Protein AF-A0A2G9F9I2-F1 (afdb_monomer_lite)

Structure (mmCIF, N/CA/C/O backbone):
data_AF-A0A2G9F9I2-F1
#
_entry.id   AF-A0A2G9F9I2-F1
#
loop_
_atom_site.group_PDB
_atom_site.id
_atom_site.type_symbol
_atom_site.label_atom_id
_atom_site.label_alt_id
_atom_site.label_comp_id
_atom_site.label_asym_id
_atom_site.label_entity_id
_atom_site.label_seq_id
_atom_site.pdbx_PDB_ins_code
_atom_site.Cartn_x
_atom_site.Cartn_y
_atom_site.Cartn_z
_atom_site.occupancy
_atom_site.B_iso_or_equiv
_atom_site.auth_seq_id
_atom_site.auth_comp_id
_atom_site.auth_asym_id
_atom_site.auth_atom_id
_atom_site.pdbx_PDB_model_num
ATOM 1 N N . MET A 1 1 ? 2.071 4.314 -22.887 1.00 58.22 1 MET A N 1
ATOM 2 C CA . MET A 1 1 ? 1.223 4.263 -21.682 1.00 58.22 1 MET A CA 1
ATOM 3 C C . MET A 1 1 ? 1.665 5.381 -20.754 1.00 58.22 1 MET A C 1
ATOM 5 O O . MET A 1 1 ? 2.852 5.454 -20.452 1.00 58.22 1 MET A O 1
ATOM 9 N N . ASN A 1 2 ? 0.770 6.301 -20.394 1.00 75.88 2 ASN A N 1
ATOM 10 C CA . ASN A 1 2 ? 1.079 7.334 -19.399 1.00 75.88 2 ASN A CA 1
ATOM 11 C C . ASN A 1 2 ? 1.066 6.718 -17.983 1.00 75.88 2 ASN A C 1
ATOM 13 O O . ASN A 1 2 ? 0.397 5.707 -17.769 1.00 75.88 2 ASN A O 1
ATOM 17 N N . LYS A 1 3 ? 1.769 7.318 -17.012 1.00 69.00 3 LYS A N 1
ATOM 18 C CA . LYS A 1 3 ? 1.812 6.837 -15.614 1.00 69.00 3 LYS A CA 1
ATOM 19 C C . LYS A 1 3 ? 0.413 6.668 -15.012 1.00 69.00 3 LYS A C 1
ATOM 21 O O . LYS A 1 3 ? 0.194 5.746 -14.239 1.00 69.00 3 LYS A O 1
ATOM 26 N N . GLU A 1 4 ? -0.526 7.535 -15.380 1.00 79.06 4 GLU A N 1
ATOM 27 C CA . GLU A 1 4 ? -1.921 7.449 -14.935 1.00 79.06 4 GLU A CA 1
ATOM 28 C C . GLU A 1 4 ? -2.641 6.221 -15.498 1.00 79.06 4 GLU A C 1
ATOM 30 O O . GLU A 1 4 ? -3.282 5.504 -14.742 1.00 79.06 4 GLU A O 1
ATOM 35 N N . GLN A 1 5 ? -2.470 5.918 -16.790 1.00 79.31 5 GLN A N 1
ATOM 36 C CA . GLN A 1 5 ? -3.062 4.721 -17.403 1.00 79.31 5 GLN A CA 1
ATOM 37 C C . GLN A 1 5 ? -2.520 3.443 -16.764 1.00 79.31 5 GLN A C 1
ATOM 39 O O . GLN A 1 5 ? -3.286 2.544 -16.456 1.00 79.31 5 GLN A O 1
ATOM 44 N N . PHE A 1 6 ? -1.213 3.397 -16.494 1.00 75.19 6 PHE A N 1
ATOM 45 C CA . PHE A 1 6 ? -0.602 2.271 -15.792 1.00 75.19 6 PHE A CA 1
ATOM 46 C C . PHE A 1 6 ? -1.176 2.092 -14.380 1.00 75.19 6 PHE A C 1
ATOM 48 O O . PHE A 1 6 ? -1.517 0.981 -13.988 1.00 75.19 6 PHE A O 1
ATOM 55 N N . LYS A 1 7 ? -1.321 3.184 -13.618 1.00 75.75 7 LYS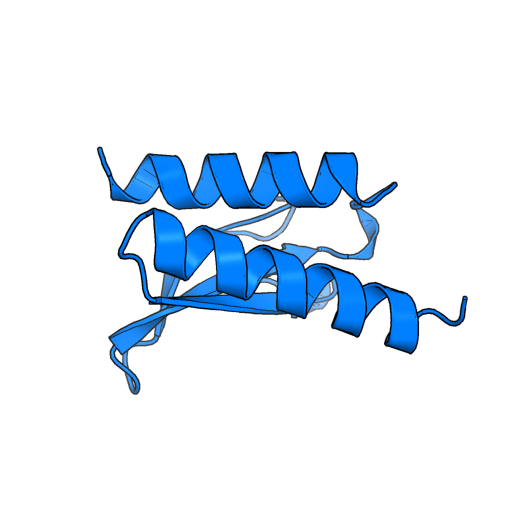 A N 1
ATOM 56 C CA . LYS A 1 7 ? -1.906 3.140 -12.269 1.00 75.75 7 LYS A CA 1
ATOM 57 C C . LYS A 1 7 ? -3.352 2.643 -12.284 1.00 75.75 7 LYS A C 1
ATOM 59 O O . LYS A 1 7 ? -3.714 1.862 -11.408 1.00 75.75 7 LYS A O 1
ATOM 64 N N . GLU A 1 8 ? -4.147 3.077 -13.259 1.00 80.81 8 GLU A N 1
ATOM 65 C CA . GLU A 1 8 ? -5.542 2.654 -13.411 1.00 80.81 8 GLU A CA 1
ATOM 66 C C . GLU A 1 8 ? -5.653 1.188 -13.852 1.00 80.81 8 GLU A C 1
ATOM 68 O O . GLU A 1 8 ? -6.399 0.432 -13.238 1.00 80.81 8 GLU A O 1
ATOM 73 N N . GLU A 1 9 ? -4.863 0.747 -14.836 1.00 81.69 9 GLU A N 1
ATOM 74 C CA . GLU A 1 9 ? -4.828 -0.660 -15.262 1.00 81.69 9 GLU A CA 1
ATOM 75 C C . GLU A 1 9 ? -4.426 -1.584 -14.111 1.00 81.69 9 GLU A C 1
ATOM 77 O O . GLU A 1 9 ? -5.079 -2.599 -13.866 1.00 81.69 9 GLU A O 1
ATOM 82 N N . VAL A 1 10 ? -3.391 -1.216 -13.353 1.00 79.38 10 VAL A N 1
ATOM 83 C CA . VAL A 1 10 ? -2.974 -2.010 -12.198 1.00 79.38 10 VAL A CA 1
ATOM 84 C C . VAL A 1 10 ? -4.061 -2.003 -11.119 1.00 79.38 10 VAL A C 1
ATOM 86 O O . VAL A 1 10 ? -4.397 -3.064 -10.596 1.00 79.38 10 VAL A O 1
ATOM 89 N N . ARG A 1 11 ? -4.680 -0.852 -10.831 1.00 80.44 11 ARG A N 1
ATOM 90 C CA . ARG A 1 11 ? -5.787 -0.747 -9.868 1.00 80.44 11 ARG A CA 1
ATOM 91 C C . ARG A 1 11 ? -6.961 -1.662 -10.232 1.00 80.44 11 ARG A C 1
ATOM 93 O O . ARG A 1 11 ? -7.513 -2.297 -9.338 1.00 80.44 11 ARG A O 1
ATOM 100 N N . GLU A 1 12 ? -7.343 -1.743 -11.502 1.00 83.62 12 GLU A N 1
ATOM 101 C CA . GLU A 1 12 ? -8.451 -2.603 -11.938 1.00 83.62 12 GLU A CA 1
ATOM 102 C C . GLU A 1 12 ? -8.135 -4.089 -11.757 1.00 83.62 12 GLU A C 1
ATOM 104 O O . GLU A 1 12 ? -8.964 -4.836 -11.233 1.00 83.62 12 GLU A O 1
ATOM 109 N N . VAL A 1 13 ? -6.921 -4.520 -12.108 1.00 82.25 13 VAL A N 1
ATOM 110 C CA . VAL A 1 13 ? -6.522 -5.919 -11.913 1.00 82.25 13 VAL A CA 1
ATOM 111 C C . VAL A 1 13 ? -6.454 -6.246 -10.409 1.00 82.25 13 VAL A C 1
ATOM 113 O O . VAL A 1 13 ? -6.941 -7.296 -9.993 1.00 82.25 13 VAL A O 1
ATOM 116 N N . ILE A 1 14 ? -5.960 -5.327 -9.570 1.00 82.81 14 ILE A N 1
ATOM 117 C CA . ILE A 1 14 ? -5.913 -5.480 -8.101 1.00 82.81 14 ILE A CA 1
ATOM 118 C C . ILE A 1 14 ? -7.308 -5.610 -7.483 1.00 82.81 14 ILE A C 1
ATOM 120 O O . ILE A 1 14 ? -7.525 -6.485 -6.646 1.00 82.81 14 ILE A O 1
ATOM 124 N N . LYS A 1 15 ? -8.269 -4.782 -7.908 1.00 82.31 15 LYS A N 1
ATOM 125 C CA . LYS A 1 15 ? -9.668 -4.910 -7.467 1.00 82.31 15 LYS A CA 1
ATOM 126 C C . LYS A 1 15 ? -10.251 -6.275 -7.835 1.00 82.31 15 LYS A C 1
ATOM 128 O O . LYS A 1 15 ? -10.984 -6.856 -7.038 1.00 82.31 15 LYS A O 1
ATOM 133 N N . GLY A 1 16 ? -9.931 -6.779 -9.030 1.00 85.12 16 GLY A N 1
ATOM 134 C CA . GLY A 1 16 ? -10.298 -8.130 -9.456 1.00 85.12 16 GLY A CA 1
ATOM 135 C C . GLY A 1 16 ? -9.750 -9.193 -8.504 1.00 85.12 16 GLY A C 1
ATOM 136 O O . GLY A 1 16 ? -10.516 -10.006 -7.998 1.00 85.12 16 GLY A O 1
ATOM 137 N N . TYR A 1 17 ? -8.457 -9.112 -8.178 1.00 84.12 17 TYR A N 1
ATOM 138 C CA . TYR A 1 17 ? -7.812 -10.026 -7.234 1.00 84.12 17 TYR A CA 1
ATOM 139 C C . TYR A 1 17 ? -8.469 -10.008 -5.850 1.00 84.12 17 TYR A C 1
ATOM 141 O O . TYR A 1 17 ? -8.836 -11.068 -5.352 1.00 84.12 17 TYR A O 1
ATOM 149 N N . GLY A 1 18 ? -8.683 -8.826 -5.257 1.00 85.00 18 GLY A N 1
ATOM 150 C CA . GLY A 1 18 ? -9.348 -8.705 -3.954 1.00 85.00 18 GLY A CA 1
ATOM 151 C C . GLY A 1 18 ? -10.729 -9.360 -3.938 1.00 85.00 18 GLY A C 1
ATOM 152 O O . GLY A 1 18 ? -11.050 -10.134 -3.035 1.00 85.00 18 GLY A O 1
ATOM 153 N N . LYS A 1 19 ? -11.515 -9.150 -4.999 1.00 86.00 19 LYS A N 1
ATOM 154 C CA . LYS A 1 19 ? -12.812 -9.813 -5.169 1.00 86.00 19 LYS A CA 1
ATOM 155 C C . LYS A 1 19 ? -12.684 -11.338 -5.244 1.00 86.00 19 LYS A C 1
ATOM 157 O O . LYS A 1 19 ? -13.485 -12.025 -4.612 1.00 86.00 19 LYS A O 1
ATOM 162 N N . ASP A 1 20 ? -11.712 -11.857 -5.990 1.00 87.75 20 ASP A N 1
ATOM 163 C CA . ASP A 1 20 ? -11.517 -13.302 -6.172 1.00 87.75 20 ASP A CA 1
ATOM 164 C C . ASP A 1 20 ? -11.145 -14.014 -4.861 1.00 87.75 20 ASP A C 1
ATOM 166 O O . ASP A 1 20 ? -11.534 -15.164 -4.657 1.00 87.75 20 ASP A O 1
ATOM 170 N N . ILE A 1 21 ? -10.457 -13.323 -3.947 1.00 85.06 21 ILE A N 1
ATOM 171 C CA . ILE A 1 21 ? -10.079 -13.854 -2.626 1.00 85.06 21 ILE A CA 1
ATOM 172 C C . ILE A 1 21 ? -11.039 -13.452 -1.494 1.00 85.06 21 ILE A C 1
ATOM 174 O O . ILE A 1 21 ? -10.819 -13.825 -0.344 1.00 85.06 21 ILE A O 1
ATOM 178 N N . GLY A 1 22 ? -12.091 -12.684 -1.792 1.00 86.56 22 GLY A N 1
ATOM 179 C CA . GLY A 1 22 ? -13.072 -12.229 -0.804 1.00 86.56 22 GLY A CA 1
ATOM 180 C C . GLY A 1 22 ? -12.577 -11.140 0.160 1.00 86.56 22 GLY A C 1
ATOM 181 O O . GLY A 1 22 ? -13.128 -11.020 1.252 1.00 86.56 22 GLY A O 1
ATOM 182 N N . VAL A 1 23 ? -11.569 -10.349 -0.223 1.00 85.00 23 VAL A N 1
ATOM 183 C CA . VAL A 1 23 ? -11.010 -9.248 0.583 1.00 85.00 23 VAL A CA 1
ATOM 184 C C . VAL A 1 23 ? -11.276 -7.904 -0.106 1.00 85.00 23 VAL A C 1
ATOM 186 O O . VAL A 1 23 ? -10.872 -7.698 -1.249 1.00 85.00 23 VAL A O 1
ATOM 189 N N . ASP A 1 24 ? -11.927 -6.966 0.593 1.00 86.00 24 ASP A N 1
ATOM 190 C CA . ASP A 1 24 ? -12.077 -5.574 0.133 1.00 86.00 24 ASP A CA 1
ATOM 191 C C . ASP A 1 24 ? -10.907 -4.728 0.650 1.00 86.00 24 ASP A C 1
ATOM 193 O O . ASP A 1 24 ? -10.793 -4.467 1.851 1.00 86.00 24 ASP A O 1
ATOM 197 N N . PHE A 1 25 ? -10.029 -4.309 -0.259 1.00 88.19 25 PHE A N 1
ATOM 198 C CA . PHE A 1 25 ? -8.890 -3.458 0.059 1.00 88.19 25 PHE A CA 1
ATOM 199 C C . PHE A 1 25 ? -8.644 -2.405 -1.021 1.00 88.19 25 PHE A C 1
ATOM 201 O O . PHE A 1 25 ? -8.989 -2.574 -2.192 1.00 88.19 25 PHE A O 1
ATOM 208 N N . GLU A 1 26 ? -8.002 -1.310 -0.628 1.00 88.88 26 GLU A N 1
ATOM 209 C CA . GLU A 1 26 ? -7.627 -0.218 -1.517 1.00 88.88 26 GLU A CA 1
ATOM 210 C C . GLU A 1 26 ? -6.112 -0.013 -1.520 1.00 88.88 26 GLU A C 1
ATOM 212 O O . GLU A 1 26 ? -5.474 0.119 -0.477 1.00 88.88 26 GLU A O 1
ATOM 217 N N . VAL A 1 27 ? -5.528 0.049 -2.717 1.00 88.75 27 VAL A N 1
ATOM 218 C CA . VAL A 1 27 ? -4.108 0.368 -2.888 1.00 88.75 27 VAL A CA 1
ATOM 219 C C . VAL A 1 27 ? -3.921 1.873 -2.982 1.00 88.75 27 VAL A C 1
ATOM 221 O O . VAL A 1 27 ? -4.518 2.539 -3.836 1.00 88.75 27 VAL A O 1
ATOM 224 N N . VAL A 1 28 ? -3.041 2.394 -2.130 1.00 89.12 28 VAL A N 1
ATOM 225 C CA . VAL A 1 28 ? -2.706 3.815 -2.054 1.00 89.12 28 VAL A CA 1
ATOM 226 C C . VAL A 1 28 ? -1.242 3.992 -2.440 1.00 89.12 28 VAL A C 1
ATOM 228 O O . VAL A 1 28 ? -0.339 3.547 -1.738 1.00 89.12 28 VAL A O 1
ATOM 231 N N . TYR A 1 29 ? -1.001 4.655 -3.569 1.00 87.69 29 TYR A N 1
ATOM 232 C CA . TYR A 1 29 ? 0.353 4.953 -4.034 1.00 87.69 29 TYR A CA 1
ATOM 233 C C . TYR A 1 29 ? 0.892 6.192 -3.321 1.00 87.69 29 TYR A C 1
ATOM 235 O O . TYR A 1 29 ? 0.350 7.284 -3.503 1.00 87.69 29 TYR A O 1
ATOM 243 N N . LEU A 1 30 ? 1.958 6.015 -2.551 1.00 89.12 30 LEU A N 1
ATOM 244 C CA . LEU A 1 30 ? 2.585 7.037 -1.723 1.00 89.12 30 LEU A CA 1
ATOM 245 C C . LEU A 1 30 ? 4.051 7.236 -2.121 1.00 89.12 30 LEU A C 1
ATOM 247 O O . LEU A 1 30 ? 4.675 6.359 -2.718 1.00 89.12 30 LEU A O 1
ATOM 251 N N . ASP A 1 31 ? 4.593 8.397 -1.769 1.00 88.75 31 ASP A N 1
ATOM 252 C CA . ASP A 1 31 ? 6.036 8.628 -1.704 1.00 88.75 31 ASP A CA 1
ATOM 253 C C . ASP A 1 31 ? 6.546 8.294 -0.290 1.00 88.75 31 ASP A C 1
ATOM 255 O O . ASP A 1 31 ? 5.778 8.359 0.677 1.00 88.75 31 ASP A O 1
ATOM 259 N N . GLU A 1 32 ? 7.841 7.990 -0.140 1.00 87.00 32 GLU A N 1
ATOM 260 C CA . GLU A 1 32 ? 8.459 7.605 1.145 1.00 87.00 32 GLU A CA 1
ATOM 261 C C . GLU A 1 32 ? 8.161 8.597 2.288 1.00 87.00 32 GLU A C 1
ATOM 263 O O . GLU A 1 32 ? 7.918 8.204 3.433 1.00 87.00 32 GLU A O 1
ATOM 268 N N . ASP A 1 33 ? 8.097 9.893 1.982 1.00 88.62 33 ASP A N 1
ATOM 269 C CA . ASP A 1 33 ? 7.786 10.932 2.966 1.00 88.62 33 ASP A CA 1
ATOM 270 C C . ASP A 1 33 ? 6.367 10.822 3.533 1.00 88.62 33 ASP A C 1
ATOM 272 O O . ASP A 1 33 ? 6.151 11.140 4.710 1.00 88.62 33 ASP A O 1
ATOM 276 N N . THR A 1 34 ? 5.435 10.339 2.709 1.00 90.19 34 THR A N 1
ATOM 277 C CA . THR A 1 34 ? 4.004 10.187 3.010 1.00 90.19 34 THR A CA 1
ATOM 278 C C . THR A 1 34 ? 3.629 8.801 3.529 1.00 90.19 34 THR A C 1
ATOM 280 O O . THR A 1 34 ? 2.502 8.617 3.987 1.00 90.19 34 THR A O 1
ATOM 283 N N . MET A 1 35 ? 4.562 7.843 3.507 1.00 91.62 35 MET A N 1
ATOM 284 C CA . MET A 1 35 ? 4.352 6.517 4.085 1.00 91.62 35 MET A CA 1
ATOM 285 C C . MET A 1 35 ? 4.026 6.601 5.587 1.00 91.62 35 MET A C 1
ATOM 287 O O . MET A 1 35 ? 4.552 7.480 6.289 1.00 91.62 35 MET A O 1
ATOM 291 N N . PRO A 1 36 ? 3.197 5.676 6.113 1.00 89.94 36 PRO A N 1
ATOM 292 C CA . PRO A 1 36 ? 2.965 5.556 7.548 1.00 89.94 36 PRO A CA 1
ATOM 293 C C . PRO A 1 36 ? 4.288 5.481 8.311 1.00 89.94 36 PRO A C 1
ATOM 295 O O . PRO A 1 36 ? 5.232 4.842 7.853 1.00 89.94 36 PRO A O 1
ATOM 298 N N . LYS A 1 37 ? 4.364 6.120 9.486 1.00 89.62 37 LYS A N 1
ATOM 299 C CA . LYS A 1 37 ? 5.615 6.220 10.265 1.00 89.62 37 LYS A CA 1
ATOM 300 C C . LYS A 1 37 ? 6.265 4.859 10.515 1.00 89.62 37 LYS A C 1
ATOM 302 O O . LYS A 1 37 ? 7.475 4.743 10.367 1.00 89.62 37 LYS A O 1
ATOM 307 N N . ASP A 1 38 ? 5.449 3.858 10.825 1.00 88.56 38 ASP A N 1
ATOM 308 C CA . ASP A 1 38 ? 5.900 2.502 11.150 1.00 88.56 38 ASP A CA 1
ATOM 309 C C . ASP A 1 38 ? 6.222 1.658 9.900 1.00 88.56 38 ASP A C 1
ATOM 311 O O . ASP A 1 38 ? 6.772 0.570 10.019 1.00 88.56 38 ASP A O 1
ATOM 315 N N . ALA A 1 39 ? 5.915 2.173 8.703 1.00 89.19 39 ALA A N 1
ATOM 316 C CA . ALA A 1 39 ? 6.177 1.544 7.407 1.00 89.19 39 ALA A CA 1
ATOM 317 C C . ALA A 1 39 ? 7.180 2.338 6.547 1.00 89.19 39 ALA A C 1
ATOM 319 O O . ALA A 1 39 ? 7.410 2.009 5.381 1.00 89.19 39 ALA A O 1
ATOM 320 N N . LYS A 1 40 ? 7.782 3.408 7.087 1.00 91.12 40 LYS A N 1
ATOM 321 C CA . LYS A 1 40 ? 8.815 4.160 6.367 1.00 91.12 40 LYS A CA 1
ATOM 322 C C . LYS A 1 40 ? 10.016 3.264 6.082 1.00 91.12 40 LYS A C 1
ATOM 324 O O . LYS A 1 40 ? 10.508 2.568 6.962 1.00 91.12 40 LYS A O 1
ATOM 329 N N . GLY A 1 41 ? 10.503 3.316 4.846 1.00 89.62 41 GLY A N 1
ATOM 330 C CA . GLY A 1 41 ? 11.576 2.446 4.366 1.00 89.62 41 GLY A CA 1
ATOM 331 C C . GLY A 1 41 ? 11.082 1.145 3.724 1.00 89.62 41 GLY A C 1
ATOM 332 O O . GLY A 1 41 ? 11.792 0.622 2.863 1.00 89.62 41 GLY A O 1
ATOM 333 N N . SER A 1 42 ? 9.864 0.686 4.026 1.00 91.38 42 SER A N 1
ATOM 334 C CA . SER A 1 42 ? 9.246 -0.477 3.375 1.00 91.38 42 SER A CA 1
ATOM 335 C C . SER A 1 42 ? 8.819 -0.178 1.933 1.00 91.38 42 SER A C 1
ATOM 337 O O . SER A 1 42 ? 8.692 0.981 1.531 1.00 91.38 42 SER A O 1
ATOM 339 N N . THR A 1 43 ? 8.607 -1.235 1.144 1.00 93.44 43 THR A N 1
ATOM 340 C CA . THR A 1 43 ? 8.008 -1.137 -0.200 1.00 93.44 43 THR A CA 1
ATOM 341 C C . THR A 1 43 ? 6.483 -1.077 -0.121 1.00 93.44 43 THR A C 1
ATOM 343 O O . THR A 1 43 ? 5.859 -0.318 -0.859 1.00 93.44 43 THR A O 1
ATOM 346 N N . GLY A 1 44 ? 5.897 -1.859 0.787 1.00 92.06 44 GLY A N 1
ATOM 347 C CA . GLY A 1 44 ? 4.469 -1.923 1.066 1.00 92.06 44 GLY A CA 1
ATOM 348 C C . GLY A 1 44 ? 4.194 -1.968 2.566 1.00 92.06 44 GLY A C 1
ATOM 349 O O . GLY A 1 44 ? 5.117 -2.011 3.383 1.00 92.06 44 GLY A O 1
ATOM 350 N N . SER A 1 45 ? 2.916 -1.870 2.910 1.00 92.44 45 SER A N 1
ATOM 351 C CA . SER A 1 45 ? 2.385 -2.204 4.232 1.00 92.44 45 SER A CA 1
ATOM 352 C C . SER A 1 45 ? 0.898 -2.526 4.106 1.00 92.44 45 SER A C 1
ATOM 354 O O . SER A 1 45 ? 0.272 -2.163 3.108 1.00 92.44 45 SER A O 1
ATOM 356 N N . ALA A 1 46 ? 0.315 -3.123 5.138 1.00 90.62 46 ALA A N 1
ATOM 357 C CA . ALA A 1 46 ? -1.124 -3.250 5.291 1.00 90.62 46 ALA A CA 1
ATOM 358 C C . ALA A 1 46 ? -1.606 -2.559 6.569 1.00 90.62 46 ALA A C 1
ATOM 360 O O . ALA A 1 46 ? -1.014 -2.698 7.640 1.00 90.62 46 ALA A O 1
ATOM 361 N N . LEU A 1 47 ? -2.712 -1.821 6.472 1.00 89.88 47 LEU A N 1
ATOM 362 C CA . LEU A 1 47 ? -3.367 -1.227 7.634 1.00 89.88 47 LEU A CA 1
ATOM 363 C C . LEU A 1 47 ? -4.879 -1.157 7.452 1.00 89.88 47 LEU A C 1
ATOM 365 O O . LEU A 1 47 ? -5.380 -1.024 6.340 1.00 89.88 47 LEU A O 1
ATOM 369 N N . ILE A 1 48 ? -5.614 -1.196 8.559 1.00 88.12 48 ILE A N 1
ATOM 370 C CA . ILE A 1 48 ? -7.059 -0.966 8.553 1.00 88.12 48 ILE A CA 1
ATOM 371 C C . ILE A 1 48 ? -7.320 0.522 8.765 1.00 88.12 48 ILE A C 1
ATOM 373 O O . ILE A 1 48 ? -6.897 1.109 9.768 1.00 88.12 48 ILE A O 1
ATOM 37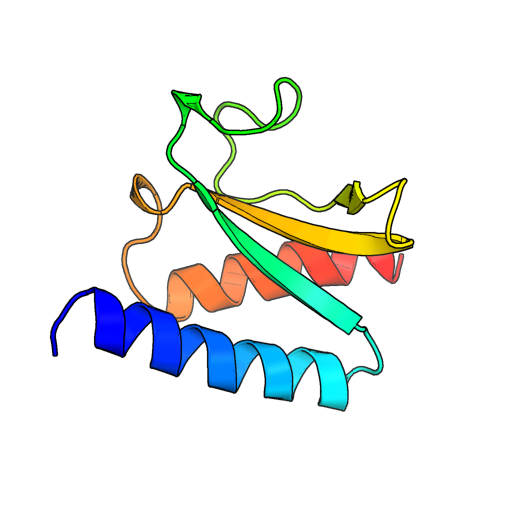7 N N . ASN A 1 49 ? -8.036 1.139 7.829 1.00 87.00 49 ASN A N 1
ATOM 378 C CA . ASN A 1 49 ? -8.568 2.476 8.018 1.00 87.00 49 ASN A CA 1
ATOM 379 C C . ASN A 1 49 ? -9.646 2.422 9.108 1.00 87.00 49 ASN A C 1
ATOM 381 O O . ASN A 1 49 ? -10.690 1.805 8.933 1.00 87.00 49 ASN A O 1
ATOM 385 N N . LYS A 1 50 ? -9.399 3.080 10.241 1.00 87.25 50 LYS A N 1
ATOM 386 C CA . LYS A 1 50 ? -10.301 3.042 11.402 1.00 87.25 50 LYS A CA 1
ATOM 387 C C . LYS A 1 50 ? -11.637 3.755 11.176 1.00 87.25 50 LYS A C 1
ATOM 389 O O . LYS A 1 50 ? -12.565 3.516 11.936 1.00 87.25 50 LYS A O 1
ATOM 394 N N . GLU A 1 51 ? -11.722 4.646 10.192 1.00 89.19 51 GLU A N 1
ATOM 395 C CA . GLU A 1 51 ? -12.946 5.392 9.883 1.00 89.19 51 GLU A CA 1
ATOM 396 C C . GLU A 1 51 ? -13.844 4.630 8.908 1.00 89.19 51 GLU A C 1
ATOM 398 O O . GLU A 1 51 ? -15.064 4.667 9.042 1.00 89.19 51 GLU A O 1
ATOM 403 N N . THR A 1 52 ? -13.250 3.954 7.922 1.00 88.00 52 THR A N 1
ATOM 404 C CA . THR A 1 52 ? -13.994 3.245 6.869 1.00 88.00 52 THR A CA 1
ATOM 405 C C . THR A 1 52 ? -14.033 1.733 7.059 1.00 88.00 52 THR A C 1
ATOM 407 O O . THR A 1 52 ? -14.707 1.055 6.290 1.00 88.00 52 THR A O 1
ATOM 410 N N . GLU A 1 53 ? -13.275 1.208 8.026 1.00 86.81 53 GLU A N 1
ATOM 411 C CA . GLU A 1 53 ? -13.025 -0.221 8.271 1.00 86.81 53 GLU A CA 1
ATOM 412 C C . GLU A 1 53 ? -12.416 -0.965 7.069 1.00 86.81 53 GLU A C 1
ATOM 414 O O . GLU A 1 53 ? -12.247 -2.182 7.098 1.00 86.81 53 GLU A O 1
ATOM 419 N N . LYS A 1 54 ? -12.028 -0.233 6.018 1.00 86.50 54 LYS A N 1
ATOM 420 C CA . LYS A 1 54 ? -11.402 -0.796 4.827 1.00 86.50 54 LYS A CA 1
ATOM 421 C C . LYS A 1 54 ? -9.929 -1.057 5.054 1.00 86.50 54 LYS A C 1
ATOM 423 O O . LYS A 1 54 ? -9.221 -0.254 5.666 1.00 86.50 54 LYS A O 1
ATOM 428 N N . MET A 1 55 ? -9.450 -2.138 4.463 1.00 87.88 55 MET A N 1
ATOM 429 C CA . MET A 1 55 ? -8.027 -2.386 4.353 1.00 87.88 55 MET A CA 1
ATOM 430 C C . MET A 1 55 ? -7.407 -1.421 3.338 1.00 87.88 55 MET A C 1
ATOM 432 O O . MET A 1 55 ? -7.900 -1.263 2.222 1.00 87.88 55 MET A O 1
ATOM 436 N N . LEU A 1 56 ? -6.306 -0.790 3.727 1.00 91.06 56 LEU A N 1
ATOM 437 C CA . LEU A 1 56 ? -5.459 0.010 2.859 1.00 91.06 56 LEU A CA 1
ATOM 438 C C . LEU A 1 56 ? -4.110 -0.682 2.706 1.00 91.06 56 LEU A C 1
ATOM 440 O O . LEU A 1 56 ? -3.541 -1.164 3.687 1.00 91.06 56 LEU A O 1
ATOM 444 N N . ILE A 1 57 ? -3.583 -0.658 1.486 1.00 91.88 57 ILE A N 1
ATOM 445 C CA . ILE A 1 57 ? -2.227 -1.101 1.163 1.00 91.88 57 ILE A CA 1
ATOM 446 C C . ILE A 1 57 ? -1.435 0.111 0.663 1.00 91.88 57 ILE A C 1
ATOM 448 O O . ILE A 1 57 ? -1.505 0.446 -0.528 1.00 91.88 57 ILE A O 1
ATOM 452 N N . PRO A 1 58 ? -0.729 0.828 1.554 1.00 92.50 58 PRO A N 1
ATOM 453 C CA . PRO A 1 58 ? 0.213 1.865 1.165 1.00 92.50 58 PRO A CA 1
ATOM 454 C C . PRO A 1 58 ? 1.414 1.259 0.443 1.00 92.50 58 PRO A C 1
ATOM 456 O O . PRO A 1 58 ? 2.033 0.327 0.956 1.00 92.50 58 PRO A O 1
ATOM 459 N N . ILE A 1 59 ? 1.764 1.807 -0.720 1.00 91.75 59 ILE A N 1
ATOM 460 C CA . ILE A 1 59 ? 2.894 1.344 -1.532 1.00 91.75 59 ILE A CA 1
ATOM 461 C C . ILE A 1 59 ? 3.774 2.526 -1.910 1.00 91.75 59 ILE A C 1
ATOM 463 O O . ILE A 1 59 ? 3.288 3.490 -2.506 1.00 91.75 59 ILE A O 1
ATOM 467 N N . ASP A 1 60 ? 5.072 2.413 -1.628 1.00 92.31 60 ASP A N 1
ATOM 468 C CA . ASP A 1 60 ? 6.075 3.364 -2.098 1.00 92.31 60 ASP A CA 1
ATOM 469 C C . ASP A 1 60 ? 6.318 3.152 -3.596 1.00 92.31 60 ASP A C 1
ATOM 471 O O . ASP A 1 60 ? 7.059 2.260 -4.026 1.00 92.31 60 ASP A O 1
ATOM 475 N N . VAL A 1 61 ? 5.676 3.986 -4.416 1.00 83.38 61 VAL A N 1
ATOM 476 C CA . VAL A 1 61 ? 5.699 3.848 -5.880 1.00 83.38 61 VAL A CA 1
ATOM 477 C C . VAL A 1 61 ? 7.107 3.998 -6.459 1.00 83.38 61 VAL A C 1
ATOM 479 O O . VAL A 1 61 ? 7.378 3.489 -7.546 1.00 83.38 61 VAL A O 1
ATOM 482 N N . ASN A 1 62 ? 8.022 4.653 -5.740 1.00 88.06 62 ASN A N 1
ATOM 483 C CA . ASN A 1 62 ? 9.395 4.854 -6.196 1.00 88.06 62 ASN A CA 1
ATOM 484 C C . ASN A 1 62 ? 10.239 3.578 -6.086 1.00 88.06 62 ASN A C 1
ATOM 486 O O . ASN A 1 62 ? 11.246 3.444 -6.784 1.00 88.06 62 ASN A O 1
ATOM 490 N N . LYS A 1 63 ? 9.821 2.624 -5.246 1.00 89.31 63 LYS A N 1
ATOM 491 C CA . LYS A 1 63 ? 10.471 1.314 -5.086 1.00 89.31 63 LYS A CA 1
ATOM 492 C C . LYS A 1 63 ? 9.918 0.258 -6.046 1.00 89.31 63 LYS A C 1
ATOM 494 O O . LYS A 1 63 ? 10.538 -0.792 -6.222 1.00 89.31 63 LYS A O 1
ATOM 499 N N . ILE A 1 64 ? 8.801 0.547 -6.715 1.00 86.38 64 ILE A N 1
ATOM 500 C CA . ILE A 1 64 ? 8.182 -0.332 -7.709 1.00 86.38 64 ILE A CA 1
ATOM 501 C C . ILE A 1 64 ? 8.856 -0.156 -9.071 1.00 86.38 64 ILE A C 1
ATOM 503 O O . ILE A 1 64 ? 8.853 0.923 -9.660 1.00 86.38 64 ILE A O 1
ATOM 507 N N . LYS A 1 65 ? 9.411 -1.250 -9.597 1.00 84.69 65 LYS A N 1
ATOM 508 C CA . LYS A 1 65 ? 10.133 -1.256 -10.880 1.00 84.69 65 LYS A CA 1
ATOM 509 C C . LYS A 1 65 ? 9.239 -1.589 -12.074 1.00 84.69 65 LYS A C 1
ATOM 511 O O . LYS A 1 65 ? 9.513 -1.144 -13.186 1.00 84.69 65 LYS A O 1
ATOM 516 N N . ASP A 1 66 ? 8.177 -2.354 -11.843 1.00 85.06 66 ASP A N 1
ATOM 517 C CA . ASP A 1 66 ? 7.267 -2.873 -12.861 1.00 85.06 66 ASP A CA 1
ATOM 518 C C . ASP A 1 66 ? 5.982 -3.423 -12.210 1.00 85.06 66 ASP A C 1
ATOM 520 O O . ASP A 1 66 ? 5.867 -3.496 -10.984 1.00 85.06 66 ASP A O 1
ATOM 524 N N . ALA A 1 67 ? 5.006 -3.815 -13.035 1.00 82.00 67 ALA A N 1
ATOM 525 C CA . ALA A 1 67 ? 3.735 -4.352 -12.553 1.00 82.00 67 ALA A CA 1
ATOM 526 C C . ALA A 1 67 ? 3.893 -5.657 -11.758 1.00 82.00 67 ALA A C 1
ATOM 528 O O . ALA A 1 67 ? 3.178 -5.846 -10.783 1.00 82.00 67 ALA A O 1
ATOM 529 N N . VAL A 1 68 ? 4.815 -6.548 -12.136 1.00 85.56 68 VAL A N 1
ATOM 530 C CA . VAL A 1 68 ? 5.015 -7.835 -11.446 1.00 85.56 68 VAL A CA 1
ATOM 531 C C . VAL A 1 68 ? 5.545 -7.600 -10.033 1.00 85.56 68 VAL A C 1
ATOM 533 O O . VAL A 1 68 ? 5.074 -8.228 -9.088 1.00 85.56 68 VAL A O 1
ATOM 536 N N . SER A 1 69 ? 6.459 -6.642 -9.871 1.00 88.81 69 SER A N 1
ATOM 537 C CA . SER A 1 69 ? 6.936 -6.211 -8.552 1.00 88.81 69 SER A CA 1
ATOM 538 C C . SER A 1 69 ? 5.794 -5.677 -7.675 1.00 88.81 69 SER A C 1
ATOM 540 O O . SER A 1 69 ? 5.698 -6.027 -6.502 1.00 88.81 69 SER A O 1
ATOM 542 N N . LEU A 1 70 ? 4.897 -4.867 -8.247 1.00 88.06 70 LEU A N 1
ATOM 543 C CA . LEU A 1 70 ? 3.713 -4.346 -7.555 1.00 88.06 70 LEU A CA 1
ATOM 544 C C . LEU A 1 70 ? 2.762 -5.468 -7.113 1.00 88.06 70 LEU A C 1
ATOM 546 O O . LEU A 1 70 ? 2.285 -5.469 -5.980 1.00 88.06 70 LEU A O 1
ATOM 550 N N . TRP A 1 71 ? 2.545 -6.451 -7.985 1.00 87.50 71 TRP A N 1
ATOM 551 C CA . TRP A 1 71 ? 1.764 -7.647 -7.679 1.00 87.50 71 TRP A CA 1
ATOM 552 C C . TRP A 1 71 ? 2.333 -8.454 -6.520 1.00 87.50 71 TRP A C 1
ATOM 554 O O . TRP A 1 71 ? 1.576 -8.849 -5.637 1.00 87.50 71 TRP A O 1
ATOM 564 N N . GLY A 1 72 ? 3.650 -8.674 -6.510 1.00 90.00 72 GLY A N 1
ATOM 565 C CA . GLY A 1 72 ? 4.324 -9.403 -5.436 1.00 90.00 72 GLY A CA 1
ATOM 566 C C . GLY A 1 72 ? 4.094 -8.759 -4.071 1.00 90.00 72 GLY A C 1
ATOM 567 O O . GLY A 1 72 ? 3.677 -9.446 -3.145 1.00 90.00 72 GLY A O 1
ATOM 568 N N . VAL A 1 73 ? 4.266 -7.436 -3.984 1.00 91.44 73 VAL A N 1
ATOM 569 C CA . VAL A 1 73 ? 4.050 -6.677 -2.742 1.00 91.44 73 VAL A CA 1
ATOM 570 C C . VAL A 1 73 ? 2.602 -6.795 -2.270 1.00 91.44 73 VAL A C 1
ATOM 572 O O . VAL A 1 73 ? 2.356 -7.100 -1.115 1.00 91.44 73 VAL A O 1
ATOM 575 N N . ILE A 1 74 ? 1.621 -6.607 -3.154 1.00 89.50 74 ILE A N 1
ATOM 576 C CA . ILE A 1 74 ? 0.203 -6.684 -2.763 1.00 89.50 74 ILE A CA 1
ATOM 577 C C . ILE A 1 74 ? -0.169 -8.085 -2.279 1.00 89.50 74 ILE A C 1
ATOM 579 O O . ILE A 1 74 ? -0.883 -8.216 -1.289 1.00 89.50 74 ILE A O 1
ATOM 583 N N . ALA A 1 75 ? 0.303 -9.128 -2.962 1.00 88.75 75 ALA A N 1
ATOM 584 C CA . ALA A 1 75 ? 0.047 -10.503 -2.551 1.00 88.75 75 ALA A CA 1
ATOM 585 C C . ALA A 1 75 ? 0.658 -10.807 -1.173 1.00 88.75 75 ALA A C 1
ATOM 587 O O . ALA A 1 75 ? -0.005 -11.437 -0.351 1.00 88.75 75 ALA A O 1
ATOM 588 N N . GLU A 1 76 ? 1.876 -10.322 -0.912 1.00 91.00 76 GLU A N 1
ATOM 589 C CA . GLU A 1 76 ? 2.559 -10.436 0.382 1.00 91.00 76 GLU A CA 1
ATOM 590 C C . GLU A 1 76 ? 1.760 -9.749 1.500 1.00 91.00 76 GLU A C 1
ATOM 592 O O . GLU A 1 76 ? 1.359 -10.407 2.461 1.00 91.00 76 GLU A O 1
ATOM 597 N N . GLU A 1 77 ? 1.413 -8.471 1.330 1.00 90.19 77 GLU A N 1
ATOM 598 C CA . GLU A 1 77 ? 0.670 -7.693 2.335 1.00 90.19 77 GLU A CA 1
ATOM 599 C C . GLU A 1 77 ? -0.724 -8.270 2.627 1.00 90.19 77 GLU A C 1
ATOM 601 O O . GLU A 1 77 ? -1.190 -8.265 3.766 1.00 90.19 77 GLU A O 1
ATOM 606 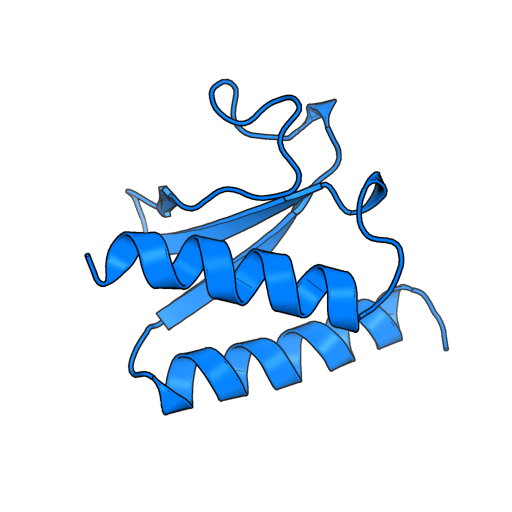N N . VAL A 1 78 ? -1.401 -8.798 1.605 1.00 86.81 78 VAL A N 1
ATOM 607 C CA . VAL A 1 78 ? -2.696 -9.472 1.769 1.00 86.81 78 VAL A CA 1
ATOM 608 C C . VAL A 1 78 ? -2.546 -10.818 2.482 1.00 86.81 78 VAL A C 1
ATOM 610 O O . VAL A 1 78 ? -3.415 -11.179 3.2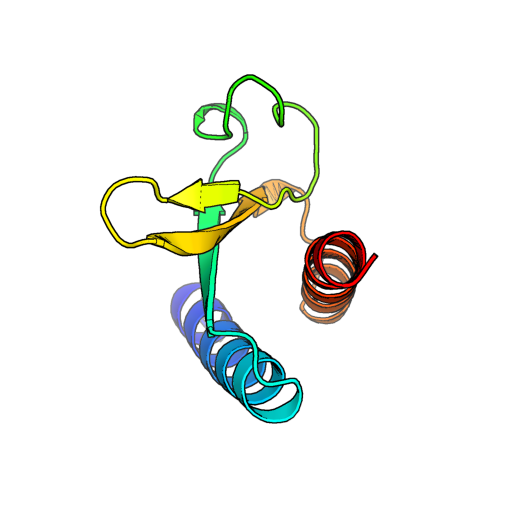77 1.00 86.81 78 VAL A O 1
ATOM 613 N N . SER A 1 79 ? -1.462 -11.561 2.233 1.00 85.44 79 SER A N 1
ATOM 614 C CA . SER A 1 79 ? -1.234 -12.865 2.869 1.00 85.44 79 SER A CA 1
ATOM 615 C C . SER A 1 79 ? -1.048 -12.759 4.383 1.00 85.44 79 SER A C 1
ATOM 617 O O . SER A 1 79 ? -1.596 -13.581 5.111 1.00 85.44 79 SER A O 1
ATOM 619 N N . HIS A 1 80 ? -0.407 -11.689 4.861 1.00 83.56 80 HIS A N 1
ATOM 620 C CA . HIS A 1 80 ? -0.215 -11.429 6.291 1.00 83.56 80 HIS A CA 1
ATOM 621 C C . HIS A 1 80 ? -1.507 -11.163 7.074 1.00 83.56 80 HIS A C 1
ATOM 623 O O . HIS A 1 80 ? -1.488 -11.156 8.301 1.00 83.56 80 HIS A O 1
ATOM 629 N N . ILE A 1 81 ? -2.630 -10.932 6.393 1.00 74.69 81 ILE A N 1
ATOM 630 C CA . ILE A 1 81 ? -3.939 -10.727 7.034 1.00 74.69 81 ILE A CA 1
ATOM 631 C C . ILE A 1 81 ? -4.742 -12.021 7.120 1.00 74.69 81 ILE A C 1
ATOM 633 O O . ILE A 1 81 ? -5.657 -12.124 7.935 1.00 74.69 81 ILE A O 1
ATOM 637 N N . GLN A 1 82 ? -4.441 -12.990 6.256 1.00 67.25 82 GLN A N 1
ATOM 638 C CA . GLN A 1 82 ? -5.087 -14.300 6.287 1.00 67.25 82 GLN A CA 1
ATOM 639 C C . GLN A 1 82 ? -4.424 -15.264 7.285 1.00 67.25 82 GLN A C 1
ATOM 641 O O . GLN A 1 82 ? -4.987 -16.332 7.529 1.00 67.25 82 GLN A O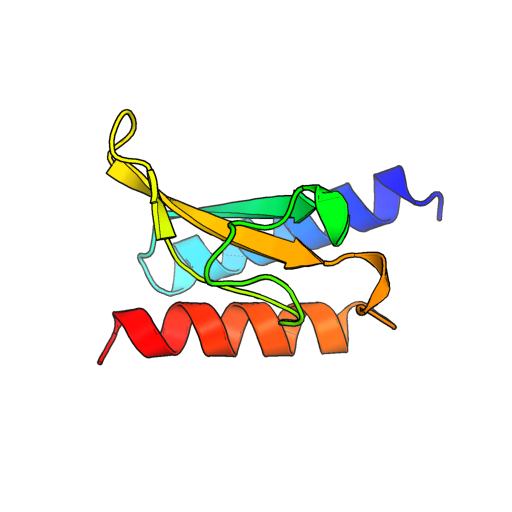 1
ATOM 646 N N . GLU A 1 83 ? -3.259 -14.905 7.838 1.00 60.22 83 GLU A N 1
ATOM 647 C CA . GLU A 1 83 ? -2.618 -15.585 8.979 1.00 60.22 83 GLU A CA 1
ATOM 648 C C . GLU A 1 83 ? -3.345 -15.309 10.305 1.00 60.22 83 GLU A C 1
ATOM 650 O O . GLU A 1 83 ? -3.559 -16.291 11.058 1.00 60.22 83 GLU A O 1
#

Foldseek 3Di:
DDPVVQVVVLQVVVCVVCVVVVAFAEEDEDALVPDDPVCRPHQWAWDQDPVVRHIYIYGNVVPDPDSVSVVVSSVVR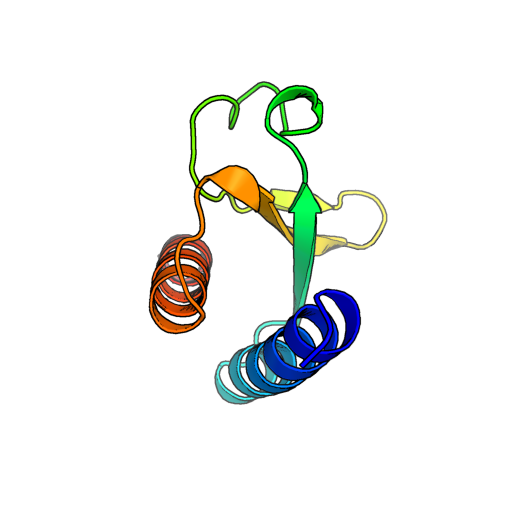VVVVVD

Organism: NCBI:txid76859

Secondary structure (DSSP, 8-state):
--HHHHHHHHHHHHHHHHHHHT--EEEEEE-GGGS-GGGTT-SB--EE-TTT--EEEEEETTT--SHHHHHHHHHHHHHHHH-

Radius of gyration: 12.3 Å; chains: 1; bounding box: 26×26×33 Å

Sequence (83 aa):
MNKEQFKEEVREVIKGYGKDIGVDFEVVYLDEDTMPKDAKGSTGSALINKETEKMLIPIDVNKIKDAVSLWGVIAEEVSHIQE

pLDDT: mean 85.66, std 6.54, range [58.22, 93.44]